Protein AF-A0A3B9ANV9-F1 (afdb_monomer)

pLDDT: mean 85.85, std 15.56, range [46.34, 97.75]

Foldseek 3Di:
DPDPVVVVVVVVVVCVPPDPPVQPCWDWDADPVQAIETQHALQVQLVVLDADPPPRCLVPDFQVNLCVQLVHDRDPPDDRVRSSVVSNNVQSNQWHGADPVRVVVVSVVVVVVCVVCVVVPNVSRPSYHYDTHGNSPD

Solvent-accessible surface area (backbone atoms only — not comparable to full-atom values): 8201 Å² total; per-residue (Å²): 135,83,59,72,68,60,58,57,57,54,58,58,61,66,62,68,76,60,77,80,76,74,74,42,70,65,45,77,47,80,46,96,85,74,27,36,36,36,41,27,20,28,74,56,30,29,67,61,61,79,78,50,87,84,84,35,53,79,80,66,64,47,64,67,61,48,23,52,53,68,74,44,80,86,56,91,90,57,51,63,69,57,54,49,54,53,44,49,54,48,53,32,65,42,36,33,49,56,52,75,68,52,49,51,54,50,49,58,50,51,54,49,51,48,52,56,33,44,72,75,39,62,77,74,51,56,64,69,41,79,44,68,42,63,69,74,84,95

Secondary structure (DSSP, 8-state):
---HHHHHHHHHHHTT-------PPPEEEE-TTS-EEEE--HHHHHHHTT--SSS-HHHH--HHHHHHHTT----TTS-HHHHHHHHHHHHHHS-BPPPHHHHHHHHHHHHHHHHHHHHH-TTSS-SEEEE-B-----

Radius of gyration: 21.82 Å; Cα contacts (8 Å, |Δi|>4): 135; chains: 1; bounding box: 36×78×44 Å

Structure (mmCIF, N/CA/C/O backbone):
data_AF-A0A3B9ANV9-F1
#
_entry.id   AF-A0A3B9ANV9-F1
#
loop_
_atom_site.group_PDB
_atom_site.id
_atom_site.type_symbol
_atom_site.label_atom_id
_atom_site.label_alt_id
_atom_site.label_comp_id
_atom_site.label_asym_id
_atom_site.label_entity_id
_atom_site.label_seq_id
_atom_site.pdbx_PDB_ins_code
_atom_site.Cartn_x
_atom_site.Cartn_y
_atom_site.Cartn_z
_atom_site.occupancy
_atom_site.B_iso_or_equiv
_atom_site.auth_seq_id
_atom_site.auth_comp_id
_atom_site.auth_asym_id
_atom_site.auth_atom_id
_atom_site.pdbx_PDB_model_num
ATOM 1 N N . MET A 1 1 ? 4.186 60.090 6.302 1.00 46.34 1 MET A N 1
ATOM 2 C CA . MET A 1 1 ? 2.935 59.408 5.900 1.00 46.34 1 MET A CA 1
ATOM 3 C C . MET A 1 1 ? 3.231 58.466 4.734 1.00 46.34 1 MET A C 1
ATOM 5 O O . MET A 1 1 ? 2.854 58.741 3.600 1.00 46.34 1 MET A O 1
ATOM 9 N N . LEU A 1 2 ? 3.971 57.383 4.996 1.00 47.50 2 LEU A N 1
ATOM 10 C CA . LEU A 1 2 ? 4.146 56.305 4.023 1.00 47.50 2 LEU A CA 1
ATOM 11 C C . LEU A 1 2 ? 2.880 55.444 4.075 1.00 47.50 2 LEU A C 1
ATOM 13 O O . LEU A 1 2 ? 2.408 55.078 5.149 1.00 47.50 2 LEU A O 1
ATOM 17 N N . LYS A 1 3 ? 2.265 55.271 2.911 1.00 49.31 3 LYS A N 1
ATOM 18 C CA . LYS A 1 3 ? 0.879 54.845 2.722 1.00 49.31 3 LYS A CA 1
ATOM 19 C C . LYS A 1 3 ? 0.670 53.419 3.243 1.00 49.31 3 LYS A C 1
ATOM 21 O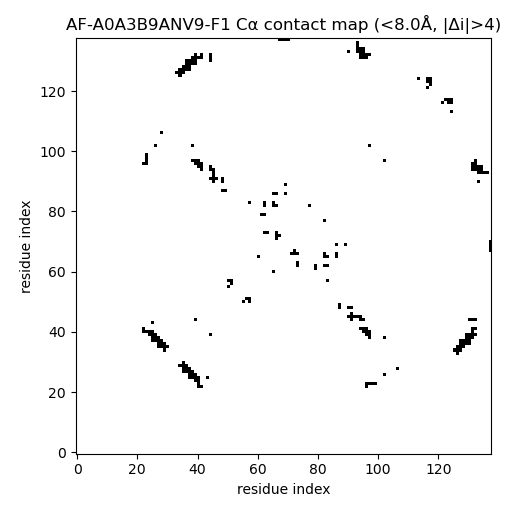 O . LYS A 1 3 ? 1.359 52.506 2.801 1.00 49.31 3 LYS A O 1
ATOM 26 N N . SER A 1 4 ? -0.336 53.239 4.104 1.00 54.91 4 SER A N 1
ATOM 27 C CA . SER A 1 4 ? -0.852 51.946 4.606 1.00 54.91 4 SER A CA 1
ATOM 28 C C . SER A 1 4 ? -1.027 50.888 3.494 1.00 54.91 4 SER A C 1
ATOM 30 O O . SER A 1 4 ? -0.847 49.691 3.700 1.00 54.91 4 SER A O 1
ATOM 32 N N . THR A 1 5 ? -1.252 51.343 2.260 1.00 53.94 5 THR A N 1
ATOM 33 C CA . THR A 1 5 ? -1.341 50.533 1.043 1.00 53.94 5 THR A CA 1
ATOM 34 C C . THR A 1 5 ? -0.046 49.797 0.665 1.00 53.94 5 THR A C 1
ATOM 36 O O . THR A 1 5 ? -0.126 48.710 0.105 1.00 53.94 5 THR A O 1
ATOM 39 N N . GLN A 1 6 ? 1.145 50.329 0.970 1.00 54.88 6 GLN A N 1
ATOM 40 C CA . GLN A 1 6 ? 2.419 49.658 0.654 1.00 54.88 6 GLN A CA 1
ATOM 41 C C . GLN A 1 6 ? 2.742 48.503 1.613 1.00 54.88 6 GLN A C 1
ATOM 43 O O . GLN A 1 6 ? 3.362 47.527 1.198 1.00 54.88 6 GLN A O 1
ATOM 48 N N . ILE A 1 7 ? 2.281 48.574 2.865 1.00 56.66 7 ILE A N 1
ATOM 49 C CA . ILE A 1 7 ? 2.491 47.510 3.862 1.00 56.66 7 ILE A CA 1
ATOM 50 C C . ILE A 1 7 ? 1.607 46.294 3.538 1.00 56.66 7 ILE A C 1
ATOM 52 O O . ILE A 1 7 ? 2.060 45.154 3.640 1.00 56.66 7 ILE A O 1
ATOM 56 N N . LEU A 1 8 ? 0.381 46.527 3.053 1.00 56.09 8 LEU A N 1
ATOM 57 C CA . LEU A 1 8 ? -0.539 45.458 2.644 1.00 56.09 8 LEU A CA 1
ATOM 58 C C . LEU A 1 8 ? -0.018 44.665 1.427 1.00 56.09 8 LEU A C 1
ATOM 60 O O . LEU A 1 8 ? -0.137 43.441 1.379 1.00 56.09 8 LEU A O 1
ATOM 64 N N . LEU A 1 9 ? 0.612 45.357 0.469 1.00 54.16 9 LEU A N 1
ATOM 65 C CA . LEU A 1 9 ? 1.228 44.744 -0.714 1.00 54.16 9 LEU A CA 1
ATOM 66 C C . LEU A 1 9 ? 2.455 43.888 -0.363 1.00 54.16 9 LEU A C 1
ATOM 68 O O . LEU A 1 9 ? 2.654 42.833 -0.961 1.00 54.16 9 LEU A O 1
ATOM 72 N N . PHE A 1 10 ? 3.244 44.296 0.635 1.00 55.25 10 PHE A N 1
ATOM 73 C CA . PHE A 1 10 ? 4.417 43.534 1.075 1.00 55.25 10 PHE A CA 1
ATOM 74 C C . PHE A 1 10 ? 4.031 42.261 1.846 1.00 55.25 10 PHE A C 1
ATOM 76 O O . PHE A 1 10 ? 4.682 41.226 1.712 1.00 55.25 10 PHE A O 1
ATOM 83 N N . SER A 1 11 ? 2.927 42.302 2.599 1.00 57.03 11 SER A N 1
ATOM 84 C CA . SER A 1 11 ? 2.415 41.136 3.330 1.00 57.03 11 SER A CA 1
ATOM 85 C C . SER A 1 11 ? 1.818 40.064 2.402 1.00 57.03 11 SER A C 1
ATOM 87 O O . SER A 1 11 ? 1.942 38.878 2.697 1.00 57.03 11 SER A O 1
ATOM 89 N N . CYS A 1 12 ? 1.264 40.448 1.243 1.00 56.50 12 CYS A N 1
ATOM 90 C CA . CYS A 1 12 ? 0.794 39.495 0.225 1.00 56.50 12 CYS A CA 1
ATOM 91 C C . CYS A 1 12 ? 1.946 38.793 -0.522 1.00 56.50 12 CYS A C 1
ATOM 93 O O . CYS A 1 12 ? 1.815 3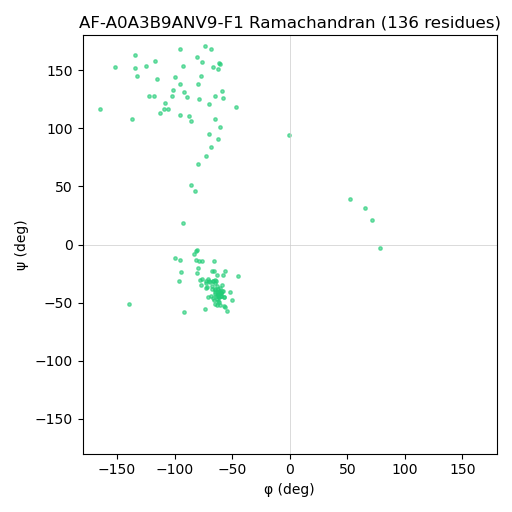7.629 -0.900 1.00 56.50 12 CYS A O 1
ATOM 95 N N . LEU A 1 13 ? 3.092 39.463 -0.702 1.00 56.53 13 LEU A N 1
ATOM 96 C CA . LEU A 1 13 ? 4.253 38.884 -1.392 1.00 56.53 13 LEU A CA 1
ATOM 97 C C . LEU A 1 13 ? 4.928 37.767 -0.570 1.00 56.53 13 LEU A C 1
ATOM 99 O O . LEU A 1 13 ? 5.444 36.807 -1.134 1.00 56.53 13 LEU A O 1
ATOM 103 N N . LEU A 1 14 ? 4.882 37.860 0.764 1.00 56.53 14 LEU A N 1
ATOM 104 C CA . LEU A 1 14 ? 5.495 36.884 1.675 1.00 56.53 14 LEU A CA 1
ATOM 105 C C . LEU A 1 14 ? 4.656 35.609 1.874 1.00 56.53 14 LEU A C 1
ATOM 107 O O . LEU A 1 14 ? 5.207 34.573 2.234 1.00 56.53 14 LEU A O 1
ATOM 111 N N . LEU A 1 15 ? 3.351 35.645 1.582 1.00 55.72 15 LEU A N 1
ATOM 112 C CA . LEU A 1 15 ? 2.472 34.464 1.614 1.00 55.72 15 LEU A CA 1
ATOM 113 C C . LEU A 1 15 ? 2.559 33.606 0.339 1.00 55.72 15 LEU A C 1
ATOM 115 O O . LEU A 1 15 ? 1.972 32.530 0.283 1.00 55.72 15 LEU A O 1
ATOM 119 N N . SER A 1 16 ? 3.310 34.061 -0.672 1.00 51.62 16 SER A N 1
ATOM 120 C CA . SER A 1 16 ? 3.508 33.341 -1.939 1.00 51.62 16 SER A CA 1
ATOM 121 C C . SER A 1 16 ? 4.607 32.270 -1.869 1.00 51.62 16 SER A C 1
ATOM 123 O O . SER A 1 16 ? 4.723 31.458 -2.782 1.00 51.62 16 SER A O 1
ATOM 125 N N . PHE A 1 17 ? 5.369 32.197 -0.769 1.00 51.12 17 PHE A N 1
ATOM 126 C CA . PHE A 1 17 ? 6.172 31.014 -0.421 1.00 51.12 17 PHE A CA 1
ATOM 127 C C . PHE A 1 17 ? 5.296 29.961 0.273 1.00 51.12 17 PHE A C 1
ATOM 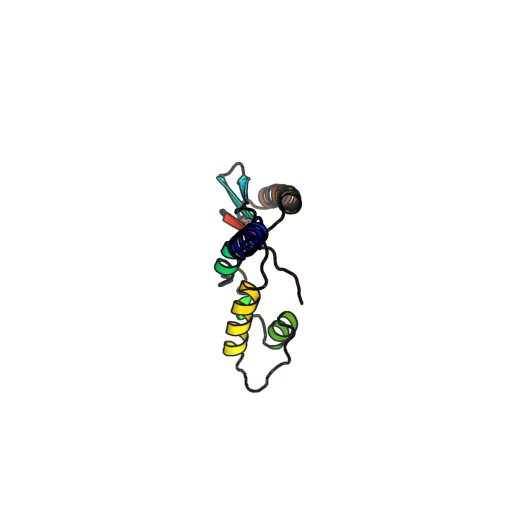129 O O . PHE A 1 17 ? 5.628 29.396 1.313 1.00 51.12 17 PHE A O 1
ATOM 136 N N . SER A 1 18 ? 4.120 29.718 -0.294 1.00 50.56 18 SER A N 1
ATOM 137 C CA . SER A 1 18 ? 3.280 28.584 0.047 1.00 50.56 18 SER A CA 1
ATOM 138 C C . SER A 1 18 ? 4.013 27.308 -0.359 1.00 50.56 18 SER A C 1
ATOM 140 O O . SER A 1 18 ? 4.184 27.036 -1.544 1.00 50.56 18 SER A O 1
ATOM 142 N N . CYS A 1 19 ? 4.478 26.586 0.661 1.00 53.88 19 CYS A N 1
ATOM 143 C CA . CYS A 1 19 ? 4.875 25.181 0.687 1.00 53.88 19 CYS A CA 1
ATOM 144 C C . CYS A 1 19 ? 4.708 24.451 -0.661 1.00 53.88 19 CYS A C 1
ATOM 146 O O . CYS A 1 19 ? 3.647 23.899 -0.956 1.00 53.88 19 CYS A O 1
ATOM 148 N N . GLN A 1 20 ? 5.771 24.398 -1.466 1.00 49.91 20 GLN A N 1
ATOM 149 C CA . GLN A 1 20 ? 5.910 23.361 -2.484 1.00 49.91 20 GLN A CA 1
ATOM 150 C C . GLN A 1 20 ? 6.234 22.058 -1.754 1.00 49.91 20 GLN A C 1
ATOM 152 O O . GLN A 1 20 ? 7.372 21.598 -1.733 1.00 49.91 20 GLN A O 1
ATOM 157 N N . ALA A 1 21 ? 5.218 21.453 -1.135 1.00 49.38 21 ALA A N 1
ATOM 158 C CA . ALA A 1 21 ? 5.230 20.014 -0.949 1.00 49.38 21 ALA A CA 1
ATOM 159 C C . ALA A 1 21 ? 5.227 19.437 -2.365 1.00 49.38 21 ALA A C 1
ATOM 161 O O . ALA A 1 21 ? 4.183 19.321 -3.007 1.00 49.38 21 ALA A O 1
ATOM 162 N N . GLN A 1 22 ? 6.421 19.212 -2.908 1.00 55.41 22 GLN A N 1
ATOM 163 C CA . GLN A 1 22 ? 6.617 18.594 -4.202 1.00 55.41 22 GLN A CA 1
ATOM 164 C C . GLN A 1 22 ? 6.166 17.143 -4.040 1.00 55.41 22 GLN A C 1
ATOM 166 O O . GLN A 1 22 ? 6.959 16.269 -3.708 1.00 55.41 22 GLN A O 1
ATOM 171 N N . ILE A 1 23 ? 4.857 16.912 -4.178 1.00 58.69 23 ILE A N 1
ATOM 172 C CA . ILE A 1 23 ? 4.287 15.574 -4.267 1.00 58.69 23 ILE A CA 1
ATOM 173 C C . ILE A 1 23 ? 4.938 14.979 -5.509 1.00 58.69 23 ILE A C 1
ATOM 175 O O . ILE A 1 23 ? 4.613 15.367 -6.634 1.00 58.69 23 ILE A O 1
ATOM 179 N N . ALA A 1 24 ? 5.946 14.133 -5.297 1.00 63.34 24 ALA A N 1
ATOM 180 C CA . ALA A 1 24 ? 6.607 13.453 -6.389 1.00 63.34 24 ALA A CA 1
ATOM 181 C C . ALA A 1 24 ? 5.524 12.666 -7.140 1.00 63.34 24 ALA A C 1
ATOM 183 O O . ALA A 1 24 ? 4.761 11.937 -6.500 1.00 63.34 24 ALA A O 1
ATOM 184 N N . PRO A 1 25 ? 5.394 12.854 -8.463 1.00 69.88 25 PRO A N 1
ATOM 185 C CA . PRO A 1 25 ? 4.384 12.148 -9.230 1.00 69.88 25 PRO A CA 1
ATOM 186 C C . PRO A 1 25 ? 4.633 10.643 -9.148 1.00 69.88 25 PRO A C 1
ATOM 188 O O . PRO A 1 25 ? 5.765 10.202 -8.935 1.00 69.88 25 PRO A O 1
ATOM 191 N N . VAL A 1 26 ? 3.575 9.860 -9.368 1.00 84.50 26 VAL A N 1
ATOM 192 C CA . VAL A 1 26 ? 3.664 8.399 -9.466 1.00 84.50 26 VAL A CA 1
ATOM 193 C C . VAL A 1 26 ? 4.823 8.008 -10.387 1.00 84.50 26 VAL A C 1
ATOM 195 O O . VAL A 1 26 ? 4.820 8.341 -11.575 1.00 84.50 26 VAL A O 1
ATOM 198 N N . LYS A 1 27 ? 5.816 7.294 -9.847 1.00 93.75 27 LYS A N 1
ATOM 199 C CA . LYS A 1 27 ? 6.943 6.787 -10.636 1.00 93.75 27 LYS A CA 1
ATOM 200 C C . LYS A 1 27 ? 6.589 5.418 -11.187 1.00 93.75 27 LYS A C 1
ATOM 202 O O . LYS A 1 27 ? 6.238 4.506 -10.441 1.00 93.75 27 LYS A O 1
ATOM 207 N N . GLU A 1 28 ? 6.734 5.265 -12.494 1.00 96.31 28 GLU A N 1
ATOM 208 C CA . GLU A 1 28 ? 6.515 3.999 -13.177 1.00 96.31 28 GLU A CA 1
ATOM 209 C C . GLU A 1 28 ? 7.847 3.316 -13.502 1.00 96.31 28 GLU A C 1
ATOM 211 O O . GLU A 1 28 ? 8.732 3.899 -14.126 1.00 96.31 28 GLU A O 1
ATOM 216 N N . ILE A 1 29 ? 7.974 2.053 -13.100 1.00 96.62 29 ILE A N 1
ATOM 217 C CA . ILE A 1 29 ? 9.083 1.172 -13.460 1.00 96.62 29 ILE A CA 1
ATOM 218 C C . ILE A 1 29 ? 8.549 0.127 -14.435 1.00 96.62 29 ILE A C 1
ATOM 220 O O . ILE A 1 29 ? 7.639 -0.630 -14.098 1.00 96.62 29 ILE A O 1
ATOM 224 N N . ARG A 1 30 ? 9.136 0.064 -15.632 1.00 96.94 30 ARG A N 1
ATOM 225 C CA . ARG A 1 30 ? 8.784 -0.908 -16.678 1.00 96.94 30 ARG A CA 1
ATOM 226 C C . ARG A 1 30 ? 9.762 -2.081 -16.714 1.00 96.94 30 ARG A C 1
ATOM 228 O O . ARG A 1 30 ? 10.971 -1.891 -16.541 1.00 96.94 30 ARG A O 1
ATOM 235 N N . PHE A 1 31 ? 9.235 -3.270 -17.000 1.00 96.25 31 PHE A N 1
ATOM 236 C CA . PHE A 1 31 ? 9.995 -4.515 -17.139 1.00 96.25 31 PHE A CA 1
ATOM 237 C C . PHE A 1 31 ? 9.898 -5.091 -18.568 1.00 96.25 31 PHE A C 1
ATOM 239 O O . PHE A 1 31 ? 8.950 -4.775 -19.290 1.00 96.25 31 PHE A O 1
ATOM 246 N N . PRO A 1 32 ? 10.857 -5.937 -19.006 1.00 91.19 32 PRO A N 1
ATOM 247 C CA . PRO A 1 32 ? 10.939 -6.419 -20.394 1.00 91.19 32 PRO A CA 1
ATOM 248 C C . PRO A 1 32 ? 9.706 -7.164 -20.927 1.00 91.19 32 PRO A C 1
ATOM 250 O O . PRO A 1 32 ? 9.465 -7.159 -22.128 1.00 91.19 32 PRO A O 1
ATOM 253 N N . ASN A 1 33 ? 8.913 -7.790 -20.057 1.00 88.75 33 ASN A N 1
ATOM 254 C CA . ASN A 1 33 ? 7.700 -8.534 -20.417 1.00 88.75 33 ASN A CA 1
ATOM 255 C C . ASN A 1 33 ? 6.416 -7.686 -20.350 1.00 88.75 33 ASN A C 1
ATOM 257 O O . ASN A 1 33 ? 5.320 -8.233 -20.258 1.00 88.75 33 ASN A O 1
ATOM 261 N N . GLY A 1 34 ? 6.542 -6.356 -20.354 1.00 92.62 34 GLY A N 1
ATOM 262 C CA . GLY A 1 34 ? 5.409 -5.429 -20.308 1.00 92.62 34 GLY A CA 1
ATOM 263 C C . GLY A 1 34 ? 4.796 -5.239 -18.920 1.00 92.62 34 GLY A C 1
ATOM 264 O O . GLY A 1 34 ? 3.907 -4.404 -18.772 1.00 92.62 34 GLY A O 1
ATOM 265 N N . LYS A 1 35 ? 5.283 -5.955 -17.898 1.00 95.38 35 LYS A N 1
ATOM 266 C CA . LYS A 1 35 ? 4.869 -5.740 -16.508 1.00 95.38 35 LYS A CA 1
ATOM 267 C C . LYS A 1 35 ? 5.347 -4.377 -16.016 1.00 95.38 35 LYS A C 1
ATOM 269 O O . LYS A 1 35 ? 6.377 -3.862 -16.470 1.00 95.38 35 LYS A O 1
ATOM 274 N N . ILE A 1 36 ? 4.618 -3.814 -15.057 1.00 97.00 36 ILE A N 1
ATOM 275 C CA . ILE A 1 36 ? 4.931 -2.506 -14.477 1.00 97.00 36 ILE A CA 1
ATOM 276 C C . ILE A 1 36 ? 4.836 -2.510 -12.953 1.00 97.00 36 ILE A C 1
ATOM 278 O O . ILE A 1 36 ? 4.060 -3.250 -12.348 1.00 97.00 36 ILE A O 1
ATOM 282 N N . CYS A 1 37 ? 5.614 -1.630 -12.332 1.00 96.88 37 CYS A N 1
ATOM 283 C CA . CYS A 1 37 ? 5.486 -1.277 -10.928 1.00 96.88 37 CYS A CA 1
ATOM 284 C C . CYS A 1 37 ? 5.259 0.230 -10.800 1.00 96.88 37 CYS A C 1
ATOM 286 O O . CYS A 1 37 ? 6.033 1.024 -11.331 1.00 96.88 37 CYS A O 1
ATOM 288 N N . LEU A 1 38 ? 4.210 0.616 -10.081 1.00 97.00 38 LEU A N 1
ATOM 289 C CA . LEU A 1 38 ? 3.845 1.998 -9.803 1.00 97.00 38 LEU A CA 1
ATOM 290 C C . LEU A 1 38 ? 4.198 2.323 -8.355 1.00 97.00 38 LEU A C 1
ATOM 292 O O . LEU A 1 38 ? 3.623 1.735 -7.442 1.00 97.00 38 LEU A O 1
ATOM 296 N N . LEU A 1 39 ? 5.118 3.260 -8.146 1.00 96.69 39 LEU A N 1
ATOM 297 C CA . LEU A 1 39 ? 5.374 3.854 -6.838 1.00 96.69 39 LEU A CA 1
ATOM 298 C C . LEU A 1 39 ? 4.394 5.006 -6.680 1.00 96.69 39 LEU A C 1
ATOM 300 O O . LEU A 1 39 ? 4.518 6.024 -7.361 1.00 96.69 39 LEU A O 1
ATOM 304 N N . LEU A 1 40 ? 3.380 4.804 -5.846 1.00 95.62 40 LEU A N 1
ATOM 305 C CA . LEU A 1 40 ? 2.273 5.735 -5.709 1.00 95.62 40 LEU A CA 1
ATOM 306 C C . LEU A 1 40 ? 2.668 6.954 -4.870 1.00 95.62 40 LEU A C 1
ATOM 308 O O . LEU A 1 40 ? 3.418 6.845 -3.902 1.00 95.62 40 LEU A O 1
ATOM 312 N N . ASP A 1 41 ? 2.111 8.109 -5.230 1.00 93.56 41 ASP A N 1
ATOM 313 C CA . ASP A 1 41 ? 2.052 9.264 -4.337 1.00 93.56 41 ASP A CA 1
ATOM 314 C C . ASP A 1 41 ? 1.002 9.049 -3.233 1.00 93.56 41 ASP A C 1
ATOM 316 O O . ASP A 1 41 ? 0.207 8.105 -3.281 1.00 93.56 41 ASP A O 1
ATOM 320 N N . SER A 1 42 ? 0.971 9.935 -2.237 1.00 91.19 42 SER A N 1
ATOM 321 C CA . SER A 1 42 ? 0.047 9.826 -1.100 1.00 91.19 42 SER A CA 1
ATOM 322 C C . SER A 1 42 ? -1.427 9.800 -1.526 1.00 91.19 42 SER A C 1
ATOM 324 O O . SER A 1 42 ? -2.217 9.010 -1.010 1.00 91.19 42 SER A O 1
ATOM 326 N N . ILE A 1 43 ? -1.809 10.609 -2.517 1.00 91.62 43 ILE A N 1
ATOM 327 C CA . ILE A 1 43 ? -3.194 10.703 -3.003 1.00 91.62 43 ILE A CA 1
ATOM 328 C C . ILE A 1 43 ? -3.622 9.389 -3.668 1.00 91.62 43 ILE A C 1
ATOM 330 O O . ILE A 1 43 ? -4.722 8.883 -3.433 1.00 91.62 43 ILE A O 1
ATOM 334 N N . SER A 1 44 ? -2.767 8.836 -4.521 1.00 93.31 44 SER A N 1
ATOM 335 C CA . SER A 1 44 ? -3.016 7.596 -5.250 1.00 93.31 44 SER A CA 1
ATOM 336 C C . SER A 1 44 ? -2.948 6.387 -4.319 1.00 93.31 44 SER A C 1
ATOM 338 O O . SER A 1 44 ? -3.765 5.475 -4.456 1.00 93.31 44 SER A O 1
ATOM 340 N N . ALA A 1 45 ? -2.039 6.398 -3.341 1.00 93.25 45 ALA A N 1
ATOM 341 C CA . ALA A 1 45 ? -1.925 5.374 -2.308 1.00 93.25 45 ALA A CA 1
ATOM 342 C C . ALA A 1 45 ? -3.194 5.300 -1.446 1.00 93.25 45 ALA A C 1
ATOM 344 O O . ALA A 1 45 ? -3.787 4.227 -1.330 1.00 93.25 45 ALA A O 1
ATOM 345 N N . GLY A 1 46 ? -3.695 6.437 -0.950 1.00 92.69 46 GLY A N 1
ATOM 346 C CA . GLY A 1 46 ? -4.934 6.485 -0.164 1.00 92.69 46 GLY A CA 1
ATOM 347 C C . GLY A 1 46 ? -6.175 6.039 -0.953 1.00 92.69 46 GLY A C 1
ATOM 348 O O . GLY A 1 46 ? -7.130 5.508 -0.392 1.00 92.69 46 GLY A O 1
ATOM 349 N N . LYS A 1 47 ? -6.170 6.178 -2.283 1.00 91.62 47 LYS A N 1
ATOM 350 C CA . LYS A 1 47 ? -7.223 5.608 -3.143 1.00 91.62 47 LYS A CA 1
ATOM 351 C C . LYS A 1 47 ? -7.052 4.106 -3.379 1.00 91.62 47 LYS A C 1
ATOM 353 O O . LYS A 1 47 ? -8.046 3.419 -3.595 1.00 91.62 47 LYS A O 1
ATOM 358 N N . ALA A 1 48 ? -5.818 3.604 -3.383 1.00 90.19 48 ALA A N 1
ATOM 359 C CA . ALA A 1 48 ? -5.515 2.201 -3.645 1.00 90.19 48 ALA A CA 1
ATOM 360 C C . ALA A 1 48 ? -5.813 1.296 -2.437 1.00 90.19 48 ALA A C 1
ATOM 362 O O . ALA A 1 48 ? -6.286 0.175 -2.634 1.00 90.19 48 ALA A O 1
ATOM 363 N N . ILE A 1 49 ? -5.598 1.783 -1.207 1.00 85.44 49 ILE A N 1
ATOM 364 C CA . ILE A 1 49 ? -5.891 1.043 0.032 1.00 85.44 49 ILE A CA 1
ATOM 365 C C . ILE A 1 49 ? -7.408 0.922 0.207 1.00 85.44 49 ILE A C 1
ATOM 367 O O . ILE A 1 49 ? -8.085 1.831 0.687 1.00 85.44 49 ILE A O 1
ATOM 371 N N . THR A 1 50 ? -7.964 -0.202 -0.235 1.00 78.31 50 THR A N 1
ATOM 372 C CA . THR A 1 50 ? -9.416 -0.443 -0.215 1.00 78.31 50 THR A CA 1
ATOM 373 C C . THR A 1 50 ? -9.758 -1.864 0.193 1.00 78.31 50 THR A C 1
ATOM 375 O O . THR A 1 50 ? -10.577 -2.056 1.084 1.00 78.31 50 THR A O 1
ATOM 378 N N . THR A 1 51 ? -9.143 -2.852 -0.455 1.00 79.56 51 THR A N 1
ATOM 379 C CA . THR A 1 51 ? -9.367 -4.278 -0.204 1.00 79.56 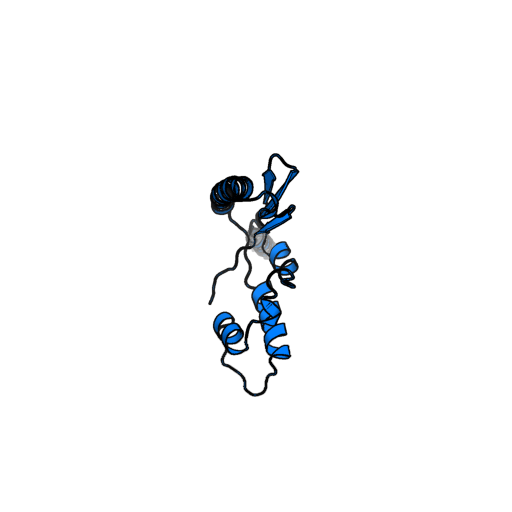51 THR A CA 1
ATOM 380 C C . THR A 1 51 ? -8.106 -5.053 -0.550 1.00 79.56 51 THR A C 1
ATOM 382 O O . THR A 1 51 ? -7.403 -4.673 -1.486 1.00 79.56 51 THR A O 1
ATOM 385 N N . ASP A 1 52 ? -7.900 -6.189 0.096 1.00 84.25 52 ASP A N 1
ATOM 386 C CA . ASP A 1 52 ? -6.922 -7.188 -0.308 1.00 84.25 52 ASP A CA 1
ATOM 387 C C . ASP A 1 52 ? -7.692 -8.429 -0.759 1.00 84.25 52 ASP A C 1
ATOM 389 O O . ASP A 1 52 ? -8.397 -9.052 0.028 1.00 84.25 52 ASP A O 1
ATOM 393 N N . ARG A 1 53 ? -7.603 -8.736 -2.054 1.00 82.44 53 ARG A N 1
ATOM 394 C CA . ARG A 1 53 ? -8.338 -9.844 -2.677 1.00 82.44 53 ARG A CA 1
ATOM 395 C C . ARG A 1 53 ? -7.523 -11.128 -2.762 1.00 82.44 53 ARG A C 1
ATOM 397 O O . ARG A 1 53 ? -8.095 -12.156 -3.105 1.00 82.44 53 ARG A O 1
ATOM 404 N N . ILE A 1 54 ? -6.212 -11.049 -2.539 1.00 82.00 54 ILE A N 1
ATOM 405 C CA . ILE A 1 54 ? -5.311 -12.190 -2.695 1.00 82.00 54 ILE A CA 1
ATOM 406 C C . ILE A 1 54 ? -5.193 -12.894 -1.348 1.00 82.00 54 ILE A C 1
ATOM 408 O O . ILE A 1 54 ? -5.576 -14.057 -1.239 1.00 82.00 54 ILE A O 1
ATOM 412 N N . ASP A 1 55 ? -4.762 -12.169 -0.314 1.00 84.88 55 ASP A N 1
ATOM 413 C CA . ASP A 1 55 ? -4.526 -12.755 1.007 1.00 84.88 55 ASP A CA 1
ATOM 414 C C . ASP A 1 55 ? -5.683 -12.505 1.984 1.00 84.88 55 ASP A C 1
ATOM 416 O O . ASP A 1 55 ? -5.762 -13.156 3.031 1.00 84.88 55 ASP A O 1
ATOM 420 N N . GLY A 1 56 ? -6.623 -11.617 1.644 1.00 90.44 56 GLY A N 1
ATOM 421 C CA . GLY A 1 56 ? -7.799 -11.322 2.465 1.00 90.44 56 GLY A CA 1
ATOM 422 C C . GLY A 1 56 ? -7.449 -10.672 3.805 1.00 90.44 56 GLY A C 1
ATOM 423 O O . GLY A 1 56 ? -8.131 -10.921 4.798 1.00 90.44 56 GLY A O 1
ATOM 424 N N . TYR A 1 57 ? -6.374 -9.877 3.872 1.00 91.75 57 TYR A N 1
ATOM 425 C CA . TYR A 1 57 ? -5.881 -9.277 5.118 1.00 91.75 57 TYR A CA 1
ATOM 426 C C . TYR A 1 57 ? -6.980 -8.562 5.924 1.00 91.75 57 TYR A C 1
ATOM 428 O O . TYR A 1 57 ? -7.152 -8.813 7.117 1.00 91.75 57 TYR A O 1
ATOM 436 N N . PHE A 1 58 ? -7.779 -7.724 5.263 1.00 91.94 58 PHE A N 1
ATOM 437 C CA . PHE A 1 58 ? -8.834 -6.923 5.896 1.00 91.94 58 PHE A CA 1
ATOM 438 C C . PHE A 1 58 ? -9.986 -7.758 6.484 1.00 91.94 58 PHE A C 1
ATOM 440 O O . PHE A 1 58 ? -10.652 -7.345 7.438 1.00 91.94 58 PHE A O 1
ATOM 447 N N . ASP A 1 59 ? -10.177 -8.981 5.996 1.00 90.81 59 ASP A N 1
ATOM 448 C CA . ASP A 1 59 ? -11.150 -9.914 6.567 1.00 90.81 59 ASP A CA 1
ATOM 449 C C . ASP A 1 59 ? -10.604 -10.618 7.816 1.00 90.81 59 ASP A C 1
ATOM 451 O O . ASP A 1 59 ? -11.375 -11.029 8.684 1.00 90.81 59 ASP A O 1
ATOM 455 N N . LYS A 1 60 ? -9.276 -10.723 7.928 1.00 93.31 60 LYS A N 1
ATOM 456 C CA . LYS A 1 60 ? -8.577 -11.468 8.984 1.00 93.31 60 LYS A CA 1
ATOM 457 C C . LYS A 1 60 ? -8.140 -10.595 10.155 1.00 93.31 60 LYS A C 1
ATOM 459 O O . LYS A 1 60 ? -8.131 -11.083 11.282 1.00 93.31 60 LYS A O 1
ATOM 464 N N . VAL A 1 61 ? -7.812 -9.324 9.908 1.00 94.69 61 VAL A N 1
ATOM 465 C CA . VAL A 1 61 ? -7.334 -8.409 10.953 1.00 94.69 61 VAL A CA 1
ATOM 466 C C . VAL A 1 61 ? -8.370 -8.272 12.076 1.00 94.69 61 VAL A C 1
ATOM 468 O O . VAL A 1 61 ? -9.577 -8.102 11.834 1.00 94.69 61 VAL A O 1
ATOM 471 N N . ASN A 1 62 ? -7.919 -8.399 13.320 1.00 96.19 62 ASN A N 1
ATOM 472 C CA . ASN A 1 62 ? -8.775 -8.353 14.501 1.00 96.19 62 ASN A CA 1
ATOM 473 C C . ASN A 1 62 ? -8.822 -6.947 15.128 1.00 96.19 62 ASN A C 1
ATOM 475 O O . ASN A 1 62 ? -8.068 -6.049 14.763 1.00 96.19 62 ASN A O 1
ATOM 479 N N . VAL A 1 63 ? -9.753 -6.740 16.067 1.00 96.88 63 VAL A N 1
ATOM 480 C CA . VAL A 1 63 ? -9.960 -5.429 16.714 1.00 96.88 63 VAL A CA 1
ATOM 481 C C . VAL A 1 63 ? -8.702 -4.946 17.430 1.00 96.88 63 VAL A C 1
ATOM 483 O O . VAL A 1 63 ? -8.351 -3.779 17.300 1.00 96.88 63 VAL A O 1
ATOM 486 N N . SER A 1 64 ? -7.998 -5.836 18.128 1.00 96.00 64 SER A N 1
ATOM 487 C CA . SER A 1 64 ? -6.784 -5.489 18.864 1.00 96.00 64 SER A CA 1
ATOM 488 C C . SER A 1 64 ? -5.665 -5.022 17.933 1.00 96.00 64 SER A C 1
ATOM 490 O O . SER A 1 64 ? -5.035 -4.008 18.209 1.00 96.00 64 SER A O 1
ATOM 492 N N . GLU A 1 65 ? -5.443 -5.713 16.813 1.00 95.56 65 GLU A N 1
ATOM 493 C CA . GLU A 1 65 ? -4.435 -5.343 15.808 1.00 95.56 65 GLU A CA 1
ATOM 494 C C . GLU A 1 65 ? -4.730 -3.974 15.186 1.00 95.56 65 GLU A C 1
ATOM 496 O O . GLU A 1 65 ? -3.831 -3.140 15.075 1.00 95.56 65 GLU A O 1
ATOM 501 N N . MET A 1 66 ? -5.996 -3.719 14.832 1.00 95.69 66 MET A N 1
ATOM 502 C CA . MET A 1 66 ? -6.425 -2.422 14.300 1.00 95.69 66 MET A CA 1
ATOM 503 C C . MET A 1 66 ? -6.229 -1.306 15.330 1.00 95.69 66 MET A C 1
ATOM 505 O O . MET A 1 66 ? -5.665 -0.264 15.009 1.00 95.69 66 MET A O 1
ATOM 509 N N . SER A 1 67 ? -6.649 -1.531 16.577 1.00 95.44 67 SER A N 1
ATOM 510 C CA . SER A 1 67 ? -6.479 -0.580 17.680 1.00 95.44 67 SER A CA 1
ATOM 511 C C . SER A 1 67 ? -5.010 -0.248 17.948 1.00 95.44 67 SER A C 1
ATOM 513 O O . SER A 1 67 ? -4.685 0.925 18.120 1.00 95.44 67 SER A O 1
ATOM 515 N N . ILE A 1 68 ? -4.118 -1.246 17.922 1.00 94.44 68 ILE A N 1
ATOM 516 C CA . ILE A 1 68 ? -2.671 -1.042 18.083 1.00 94.44 68 ILE A CA 1
ATOM 517 C C . ILE A 1 68 ? -2.133 -0.142 16.970 1.00 94.44 68 ILE A C 1
ATOM 519 O O . ILE A 1 68 ? -1.506 0.869 17.267 1.00 94.44 68 ILE A O 1
ATOM 523 N N . GLN A 1 69 ? -2.415 -0.460 15.703 1.00 93.00 69 GLN A N 1
ATOM 524 C CA . GLN A 1 69 ? -1.900 0.328 14.576 1.00 93.00 69 GLN A CA 1
ATOM 525 C C . GLN A 1 69 ? -2.459 1.754 14.543 1.00 93.00 69 GLN A C 1
ATOM 527 O O . GLN A 1 69 ? -1.754 2.672 14.141 1.00 93.00 69 GLN A O 1
ATOM 532 N N . MET A 1 70 ? -3.705 1.949 14.986 1.00 94.25 70 MET A N 1
ATOM 533 C CA . MET A 1 70 ? -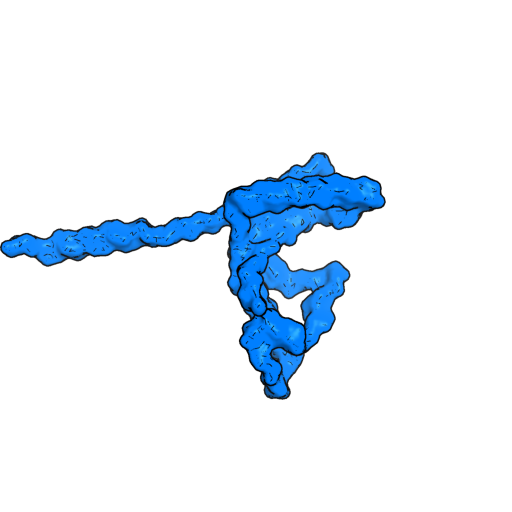4.320 3.274 15.112 1.00 94.25 70 MET A CA 1
ATOM 534 C C . MET A 1 70 ? -3.905 4.030 16.383 1.00 94.25 70 MET A C 1
ATOM 536 O O . MET A 1 70 ? -4.334 5.169 16.559 1.00 94.25 70 MET A O 1
ATOM 540 N N . GLN A 1 71 ? -3.132 3.413 17.286 1.00 94.06 71 GLN A N 1
ATOM 541 C CA . GLN A 1 71 ? -2.820 3.937 18.623 1.00 94.06 71 GLN A CA 1
ATOM 542 C C . GLN A 1 71 ? -4.072 4.333 19.429 1.00 94.06 71 GLN A C 1
ATOM 544 O O . GLN A 1 71 ? -4.098 5.345 20.132 1.00 94.06 71 GLN A O 1
ATOM 549 N N . GLN A 1 72 ? -5.137 3.536 19.328 1.00 93.38 72 GLN A N 1
ATOM 550 C CA . GLN A 1 72 ? -6.403 3.778 20.019 1.00 93.38 72 GLN A CA 1
ATOM 551 C C . GLN A 1 72 ? -6.701 2.674 21.036 1.00 93.38 72 GLN A C 1
ATOM 553 O O . GLN A 1 72 ? -6.445 1.500 20.762 1.00 93.38 72 GLN A O 1
ATOM 558 N N . PRO A 1 73 ? -7.279 3.007 22.204 1.00 95.44 73 PRO A N 1
ATOM 559 C CA . PRO A 1 73 ? -7.754 1.989 23.129 1.00 95.44 73 PRO A CA 1
ATOM 560 C C . PRO A 1 73 ? -8.867 1.155 22.485 1.00 95.44 73 PRO A C 1
ATOM 562 O O . PRO A 1 73 ? -9.630 1.639 21.646 1.00 95.44 73 PRO A O 1
ATOM 565 N N . ILE A 1 74 ? -8.980 -0.105 22.904 1.00 96.44 74 ILE A N 1
ATOM 566 C CA . ILE A 1 74 ? -10.098 -0.960 22.500 1.00 96.44 74 ILE A CA 1
ATOM 567 C C . ILE A 1 74 ? -11.368 -0.440 23.179 1.00 96.44 74 ILE A C 1
ATOM 569 O O . ILE A 1 74 ? -11.448 -0.395 24.407 1.00 96.44 74 ILE A O 1
ATOM 573 N N . ASP A 1 75 ? -12.359 -0.069 22.374 1.00 95.06 75 ASP A N 1
ATOM 574 C CA . ASP A 1 75 ? -13.672 0.371 22.841 1.00 95.06 75 ASP A CA 1
ATOM 575 C C . ASP A 1 75 ? -14.656 -0.815 22.827 1.00 95.06 75 ASP A C 1
ATOM 577 O O . ASP A 1 75 ? -15.031 -1.278 21.744 1.00 95.06 75 ASP A O 1
ATOM 581 N N . PRO A 1 76 ? -15.106 -1.316 23.996 1.00 92.56 76 PRO A N 1
ATOM 582 C CA . PRO A 1 76 ? -16.039 -2.440 24.064 1.00 92.56 76 PRO A CA 1
ATOM 583 C C . PRO A 1 76 ? -17.427 -2.114 23.486 1.00 92.56 76 PRO A C 1
ATOM 585 O O . PRO A 1 76 ? -18.205 -3.032 23.232 1.00 92.56 76 PRO A O 1
ATOM 588 N N . GLY A 1 77 ? -17.751 -0.834 23.269 1.00 95.06 77 GLY A N 1
ATOM 589 C CA . GLY A 1 77 ? -18.984 -0.395 22.618 1.00 95.06 77 GLY A CA 1
ATOM 590 C C . GLY A 1 77 ? -18.944 -0.463 21.088 1.00 95.06 77 GLY A C 1
ATOM 591 O O . GLY A 1 77 ? -19.997 -0.370 20.452 1.00 95.06 77 GLY A O 1
ATOM 592 N N . LYS A 1 78 ? -17.766 -0.639 20.471 1.00 95.75 78 LYS A N 1
ATOM 593 C CA . LYS A 1 78 ? -17.629 -0.712 19.009 1.00 95.75 78 LYS A CA 1
ATOM 594 C C . LYS A 1 78 ? -17.632 -2.150 18.510 1.00 95.75 78 LYS A C 1
ATOM 596 O O . LYS A 1 78 ? -16.966 -3.037 19.035 1.00 95.75 78 LYS A O 1
ATOM 601 N N . THR A 1 79 ? -18.339 -2.371 17.406 1.00 96.38 79 THR A N 1
ATOM 602 C CA . THR A 1 79 ? -18.265 -3.645 16.682 1.00 96.38 79 THR A CA 1
ATOM 603 C C . THR A 1 79 ? -16.974 -3.727 15.868 1.00 96.38 79 THR A C 1
ATOM 605 O O . THR A 1 79 ? -16.439 -2.701 15.442 1.00 96.38 79 THR A O 1
ATOM 608 N N . ARG A 1 80 ? -16.520 -4.947 15.539 1.00 95.19 80 ARG A N 1
ATOM 609 C CA . ARG A 1 80 ? -15.400 -5.143 14.598 1.00 95.19 80 ARG A CA 1
ATOM 610 C C . ARG A 1 80 ? -15.623 -4.389 13.286 1.00 95.19 80 ARG A C 1
ATOM 612 O O . ARG A 1 80 ? -14.683 -3.802 12.770 1.00 95.19 80 ARG A O 1
ATOM 619 N N . ALA A 1 81 ? -16.847 -4.390 12.756 1.00 95.69 81 ALA A N 1
ATOM 620 C CA . ALA A 1 81 ? -17.166 -3.713 11.500 1.00 95.69 81 ALA A CA 1
ATOM 621 C C . ALA A 1 81 ? -16.942 -2.195 11.588 1.00 95.69 81 ALA A C 1
ATOM 623 O O . ALA A 1 81 ? -16.393 -1.608 10.659 1.00 95.69 81 ALA A O 1
ATOM 624 N N . THR A 1 82 ? -17.312 -1.575 12.711 1.00 96.50 82 THR A N 1
ATOM 625 C CA . THR A 1 82 ? -17.075 -0.147 12.968 1.00 96.50 82 THR A CA 1
ATOM 626 C C . THR A 1 82 ? -15.580 0.161 13.021 1.00 96.50 82 THR A C 1
ATOM 628 O O . THR A 1 82 ? -15.112 1.013 12.271 1.00 96.50 82 THR A O 1
ATOM 631 N N . VAL A 1 83 ? -14.824 -0.587 13.835 1.00 96.69 83 VAL A N 1
ATOM 632 C CA . VAL A 1 83 ? -13.365 -0.413 13.968 1.00 96.69 83 VAL A CA 1
ATOM 633 C C . VAL A 1 83 ? -12.662 -0.649 12.631 1.00 96.69 83 VAL A C 1
ATOM 635 O O . VAL A 1 83 ? -11.742 0.076 12.277 1.00 96.69 83 VAL A O 1
ATOM 638 N N . HIS A 1 84 ? -13.135 -1.616 11.846 1.00 95.62 84 HIS A N 1
ATOM 639 C CA . HIS A 1 84 ? -12.595 -1.902 10.524 1.00 95.62 84 HIS A CA 1
ATOM 640 C C . HIS A 1 84 ? -12.759 -0.731 9.550 1.00 95.62 84 HIS A C 1
ATOM 642 O O . HIS A 1 84 ? -11.819 -0.395 8.835 1.00 95.62 84 HIS A O 1
ATOM 648 N N . GLN A 1 85 ? -13.916 -0.063 9.535 1.00 94.88 85 GLN A N 1
ATOM 649 C CA . GLN A 1 85 ? -14.095 1.123 8.693 1.00 94.88 85 GLN A CA 1
ATOM 650 C C . GLN A 1 85 ? -13.185 2.274 9.127 1.00 94.88 85 GLN A C 1
ATOM 652 O O . GLN A 1 85 ? -12.571 2.914 8.275 1.00 94.88 85 GLN A O 1
ATOM 657 N N . GLU A 1 86 ? -13.061 2.514 10.433 1.00 95.44 86 GLU A N 1
ATOM 658 C CA . GLU A 1 86 ? -12.145 3.520 10.985 1.00 95.44 86 GLU A CA 1
ATOM 659 C C . GLU A 1 86 ? -10.692 3.214 10.608 1.00 95.44 86 GLU A C 1
ATOM 661 O O . GLU A 1 86 ? -9.983 4.096 10.131 1.00 95.44 86 GLU A O 1
ATOM 666 N N . TYR A 1 87 ? -10.288 1.949 10.717 1.00 95.06 87 TYR A N 1
ATOM 667 C CA . TYR A 1 87 ? -8.956 1.476 10.362 1.00 95.06 87 TYR A CA 1
ATOM 668 C C . TYR A 1 87 ? -8.635 1.675 8.880 1.00 95.06 87 TYR A C 1
ATOM 670 O O . TYR A 1 87 ? -7.567 2.184 8.547 1.00 95.06 87 TYR A O 1
ATOM 678 N N . ILE A 1 88 ? -9.574 1.374 7.977 1.00 94.06 88 ILE A N 1
ATOM 679 C CA . ILE A 1 88 ? -9.396 1.680 6.553 1.00 94.06 88 ILE A CA 1
ATOM 680 C C . ILE A 1 88 ? -9.201 3.184 6.342 1.00 94.06 88 ILE A C 1
ATOM 682 O O . ILE A 1 88 ? -8.317 3.575 5.586 1.00 94.06 88 ILE A O 1
ATOM 686 N N . GLN A 1 89 ? -9.994 4.043 6.993 1.00 94.25 89 GLN A N 1
ATOM 687 C CA . GLN A 1 89 ? -9.817 5.493 6.850 1.00 94.25 89 GLN A CA 1
ATOM 688 C C . GLN A 1 89 ? -8.475 5.964 7.409 1.00 94.25 89 GLN A C 1
ATOM 690 O O . GLN A 1 89 ? -7.808 6.769 6.765 1.00 94.25 89 GLN A O 1
ATOM 695 N N . TYR A 1 90 ? -8.052 5.419 8.548 1.00 94.06 90 TYR A N 1
ATOM 696 C CA . TYR A 1 90 ? -6.739 5.683 9.118 1.00 94.06 90 TYR A CA 1
ATOM 697 C C . TYR A 1 90 ? -5.629 5.337 8.120 1.00 94.06 90 TYR A C 1
ATOM 699 O O . TYR A 1 90 ? -4.854 6.222 7.763 1.00 94.06 90 TYR A O 1
ATOM 707 N N . LEU A 1 91 ? -5.612 4.117 7.572 1.00 93.31 91 LEU A N 1
ATOM 708 C CA . LEU A 1 91 ? -4.594 3.699 6.602 1.00 93.31 91 LEU A CA 1
ATOM 709 C C . LEU A 1 91 ? -4.572 4.584 5.351 1.00 93.31 91 LEU A C 1
ATOM 711 O O . LEU A 1 91 ? -3.510 4.852 4.807 1.00 93.31 91 LEU A O 1
ATOM 715 N N . LYS A 1 92 ? -5.729 5.079 4.895 1.00 93.06 92 LYS A N 1
ATOM 716 C CA . LYS A 1 92 ? -5.799 6.011 3.757 1.00 93.06 92 LYS A CA 1
ATOM 717 C C . LYS A 1 92 ? -5.185 7.377 4.044 1.00 93.06 92 LYS A C 1
ATOM 719 O O . LYS A 1 92 ? -4.845 8.085 3.099 1.00 93.06 92 LYS A O 1
ATOM 724 N N . THR A 1 93 ? -5.096 7.760 5.315 1.00 91.81 93 THR A N 1
ATOM 725 C CA . THR A 1 93 ? -4.424 8.987 5.763 1.00 91.81 93 THR A CA 1
ATOM 726 C C . THR A 1 93 ? -2.975 8.744 6.170 1.00 91.81 93 THR A C 1
ATOM 728 O O . THR A 1 93 ? -2.162 9.660 6.082 1.00 91.81 93 THR A O 1
ATOM 731 N N . ASP A 1 94 ? -2.633 7.512 6.550 1.00 93.00 94 ASP A N 1
ATOM 732 C CA . ASP A 1 94 ? -1.281 7.078 6.895 1.00 93.00 94 ASP A CA 1
ATOM 733 C C . ASP A 1 94 ? -0.486 6.660 5.649 1.00 93.00 94 ASP A C 1
ATOM 735 O O . ASP A 1 94 ? 0.081 5.575 5.562 1.00 93.00 94 ASP A O 1
ATOM 739 N N . VAL A 1 95 ? -0.457 7.532 4.645 1.00 93.12 95 VAL A N 1
ATOM 740 C CA . VAL A 1 95 ? 0.310 7.321 3.416 1.00 93.12 95 VAL A CA 1
ATOM 741 C C . VAL A 1 95 ? 1.112 8.554 3.061 1.00 93.12 95 VAL A C 1
ATOM 743 O O . VAL A 1 95 ? 0.667 9.691 3.219 1.00 93.12 95 VAL A O 1
ATOM 746 N N . GLU A 1 96 ? 2.288 8.319 2.502 1.00 92.94 96 GLU A N 1
ATOM 747 C CA . GLU A 1 96 ? 3.145 9.362 1.962 1.00 92.94 96 GLU A CA 1
ATOM 748 C C . GLU A 1 96 ? 3.701 8.976 0.592 1.00 92.94 96 GLU A C 1
ATOM 750 O O . GLU A 1 96 ? 3.629 7.827 0.159 1.00 92.94 96 GLU A O 1
ATOM 755 N N . GLY A 1 97 ? 4.201 9.977 -0.129 1.00 92.19 97 GLY A N 1
ATOM 756 C CA . GLY A 1 97 ? 4.920 9.748 -1.375 1.00 92.19 97 GLY A CA 1
ATOM 757 C C . GLY A 1 97 ? 6.371 9.350 -1.113 1.00 92.19 97 GLY A C 1
ATOM 758 O O . GLY A 1 97 ? 6.927 9.617 -0.049 1.00 92.19 97 GLY A O 1
ATOM 759 N N . PHE A 1 98 ? 6.996 8.754 -2.121 1.00 93.50 98 PHE A N 1
ATOM 760 C CA . PHE A 1 98 ? 8.435 8.510 -2.121 1.00 93.50 98 PHE A CA 1
ATOM 761 C C . PHE A 1 98 ? 9.184 9.790 -2.500 1.00 93.50 98 PHE A C 1
ATOM 763 O O . PHE A 1 98 ? 8.793 10.474 -3.450 1.00 93.50 98 PHE A O 1
ATOM 770 N N . THR A 1 99 ? 10.292 10.094 -1.823 1.00 92.50 99 THR A N 1
ATOM 771 C CA . THR A 1 99 ? 11.240 11.089 -2.348 1.00 92.50 99 THR A CA 1
ATOM 772 C C . THR A 1 99 ? 11.934 10.557 -3.606 1.00 92.50 99 THR A C 1
ATOM 774 O O . THR A 1 99 ? 11.856 9.367 -3.929 1.00 92.50 99 THR A O 1
ATOM 777 N N . ALA A 1 100 ? 12.642 11.419 -4.339 1.00 91.56 100 ALA A N 1
ATOM 778 C CA . ALA A 1 100 ? 13.389 10.993 -5.522 1.00 91.56 100 ALA A CA 1
ATOM 779 C C . ALA A 1 100 ? 14.463 9.941 -5.179 1.00 91.56 100 ALA A C 1
ATOM 781 O O . ALA A 1 100 ? 14.632 8.956 -5.903 1.00 91.56 100 ALA A O 1
ATOM 782 N N . GLU A 1 101 ? 15.153 10.126 -4.053 1.00 93.88 101 GLU A N 1
ATOM 783 C CA . GLU A 1 101 ? 16.185 9.225 -3.543 1.00 93.88 101 GLU A CA 1
ATOM 784 C C . GLU A 1 101 ? 15.582 7.872 -3.152 1.00 93.88 101 GLU A C 1
ATOM 786 O O . GLU A 1 101 ? 16.068 6.825 -3.584 1.00 93.88 101 GLU A O 1
ATOM 791 N N . GLU A 1 102 ? 14.476 7.886 -2.403 1.00 95.06 102 GLU A N 1
ATOM 792 C CA . GLU A 1 102 ? 13.754 6.674 -2.008 1.00 95.06 102 GLU A CA 1
ATOM 793 C C . GLU A 1 102 ? 13.226 5.918 -3.226 1.00 95.06 102 GLU A C 1
ATOM 795 O O . GLU A 1 102 ? 13.400 4.707 -3.337 1.00 95.06 102 GLU A O 1
ATOM 800 N N . ALA A 1 103 ? 12.633 6.629 -4.185 1.00 95.06 103 ALA A N 1
ATOM 801 C CA . ALA A 1 103 ? 12.108 6.038 -5.405 1.00 95.06 103 ALA A CA 1
ATOM 802 C C . ALA A 1 103 ? 13.211 5.424 -6.285 1.00 95.06 103 ALA A C 1
ATOM 804 O O . ALA A 1 103 ? 12.957 4.475 -7.030 1.00 95.06 103 ALA A O 1
ATOM 805 N N . SER A 1 104 ? 14.433 5.964 -6.245 1.00 95.00 104 SER A N 1
ATOM 806 C CA . SER A 1 104 ? 15.609 5.377 -6.903 1.00 95.00 104 SER A CA 1
ATOM 807 C C . SER A 1 104 ? 16.074 4.105 -6.186 1.00 95.00 104 SER A C 1
ATOM 809 O O . SER A 1 104 ? 16.289 3.066 -6.814 1.00 95.00 104 SER A O 1
ATOM 811 N N . PHE A 1 105 ? 16.143 4.150 -4.855 1.00 96.81 105 PHE A N 1
ATOM 812 C CA . PHE A 1 105 ? 16.511 3.001 -4.031 1.00 96.81 105 PHE A CA 1
ATOM 813 C C . PHE A 1 105 ? 15.521 1.834 -4.182 1.00 96.81 105 PHE A C 1
ATOM 815 O O . PHE A 1 105 ? 15.921 0.702 -4.471 1.00 96.81 105 PHE A O 1
ATOM 822 N N . VAL A 1 106 ? 14.221 2.117 -4.062 1.00 97.00 106 VAL A N 1
ATOM 823 C CA . VAL A 1 106 ? 13.140 1.136 -4.224 1.00 97.00 106 VAL A CA 1
ATOM 824 C C . VAL A 1 106 ? 13.132 0.565 -5.637 1.00 97.00 106 VAL A C 1
ATOM 826 O O . VAL A 1 106 ? 12.950 -0.638 -5.794 1.00 97.00 106 VAL A O 1
ATOM 829 N N . GLU A 1 107 ? 13.400 1.367 -6.672 1.00 97.00 107 GLU A N 1
ATOM 830 C CA . GLU A 1 107 ? 13.532 0.839 -8.032 1.00 97.00 107 GLU A CA 1
ATOM 831 C C . GLU A 1 107 ? 14.615 -0.245 -8.124 1.00 97.00 107 GLU A C 1
ATOM 833 O O . GLU A 1 107 ? 14.371 -1.308 -8.700 1.00 97.00 107 GLU A O 1
ATOM 838 N N . GLY A 1 108 ? 15.781 -0.019 -7.515 1.00 97.62 108 GLY A N 1
ATOM 839 C CA . GLY A 1 108 ? 16.846 -1.020 -7.458 1.00 97.62 108 GLY A CA 1
ATOM 840 C C . GLY A 1 108 ? 16.409 -2.318 -6.770 1.00 97.62 108 GLY A C 1
ATOM 841 O O . GLY A 1 108 ? 16.730 -3.407 -7.250 1.00 97.62 108 GLY A O 1
ATOM 842 N N . ILE A 1 109 ? 15.639 -2.217 -5.682 1.00 97.75 109 ILE A N 1
ATOM 843 C CA . ILE A 1 109 ? 15.076 -3.379 -4.975 1.00 97.75 109 ILE A CA 1
ATOM 844 C C . ILE A 1 109 ? 14.084 -4.121 -5.867 1.00 97.75 109 ILE A C 1
ATOM 846 O O . ILE A 1 109 ? 14.212 -5.328 -6.059 1.00 97.75 109 ILE A O 1
ATOM 850 N N . ILE A 1 110 ? 13.115 -3.417 -6.447 1.00 97.38 110 ILE A N 1
ATOM 851 C CA . ILE A 1 110 ? 12.050 -4.051 -7.226 1.00 97.38 110 ILE A CA 1
ATOM 852 C C . ILE A 1 110 ? 12.586 -4.692 -8.503 1.00 97.38 110 ILE A C 1
ATOM 854 O O . ILE A 1 110 ? 12.086 -5.737 -8.911 1.00 97.38 110 ILE A O 1
ATOM 858 N N . ARG A 1 111 ? 13.649 -4.149 -9.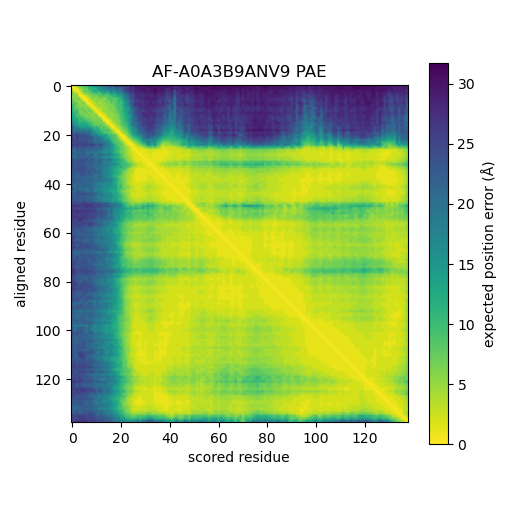105 1.00 97.31 111 ARG A N 1
ATOM 859 C CA . ARG A 1 111 ? 14.340 -4.814 -10.220 1.00 97.31 111 ARG A CA 1
ATOM 860 C C . ARG A 1 111 ? 14.931 -6.166 -9.817 1.00 97.31 111 ARG A C 1
ATOM 862 O O . ARG A 1 111 ? 14.802 -7.115 -10.586 1.00 97.31 111 ARG A O 1
ATOM 869 N N . LYS A 1 112 ? 15.501 -6.279 -8.613 1.00 97.44 112 LYS A N 1
ATOM 870 C CA . LYS A 1 112 ? 15.977 -7.565 -8.073 1.00 97.44 112 LYS A CA 1
ATOM 871 C C . LYS A 1 112 ? 14.814 -8.508 -7.768 1.00 97.44 112 LYS A C 1
ATOM 873 O O . LYS A 1 112 ? 14.867 -9.667 -8.157 1.00 97.44 112 LYS A O 1
ATOM 878 N N . VAL A 1 113 ? 13.741 -8.002 -7.151 1.00 96.38 113 VAL A N 1
ATOM 879 C CA . VAL A 1 113 ? 12.517 -8.785 -6.896 1.00 96.38 113 VAL A CA 1
ATOM 880 C C . VAL A 1 113 ? 11.950 -9.343 -8.200 1.00 96.38 113 VAL A C 1
ATOM 882 O O . VAL A 1 113 ? 11.633 -10.527 -8.259 1.00 96.38 113 VAL A O 1
ATOM 885 N N . TYR A 1 114 ? 11.866 -8.532 -9.257 1.00 96.44 114 TYR A N 1
ATOM 886 C CA . TYR A 1 114 ? 11.443 -8.976 -10.585 1.00 96.44 114 TYR A CA 1
ATOM 887 C C . TYR A 1 114 ? 12.332 -10.111 -11.101 1.00 96.44 114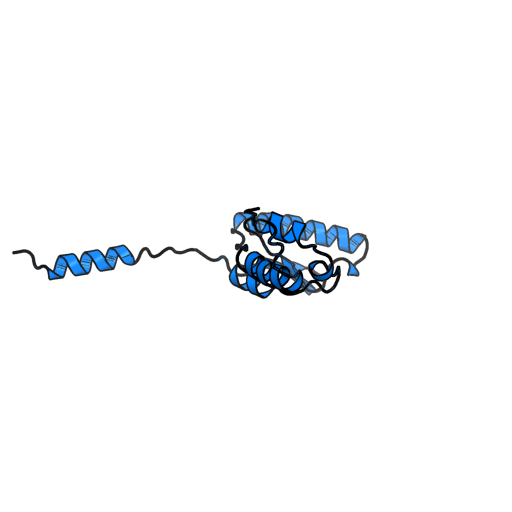 TYR A C 1
ATOM 889 O O . TYR A 1 114 ? 11.812 -11.172 -11.422 1.00 96.44 114 TYR A O 1
ATOM 897 N N . GLN A 1 115 ? 13.658 -9.932 -11.114 1.00 95.75 115 GLN A N 1
ATOM 898 C CA . GLN A 1 115 ? 14.593 -10.965 -11.576 1.00 95.75 115 GLN A CA 1
ATOM 899 C C . GLN A 1 115 ? 14.386 -12.283 -10.822 1.00 95.75 115 GLN A C 1
ATOM 901 O O . GLN A 1 115 ? 14.017 -13.285 -11.432 1.00 95.75 115 GLN A O 1
ATOM 906 N N . THR A 1 116 ? 14.493 -12.257 -9.492 1.00 96.00 116 THR A N 1
ATOM 907 C CA . THR A 1 116 ? 14.370 -13.458 -8.655 1.00 96.00 116 THR A CA 1
ATOM 908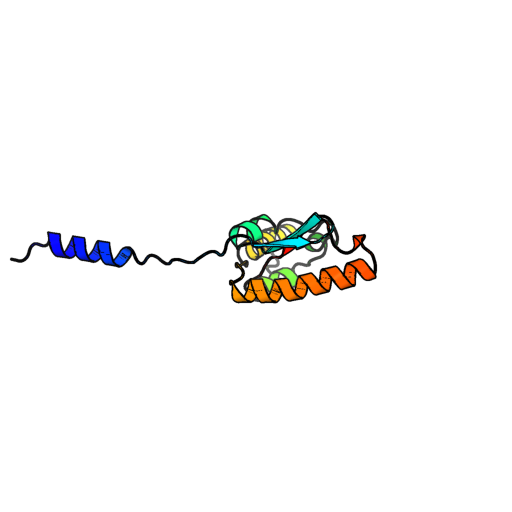 C C . THR A 1 116 ? 12.998 -14.119 -8.780 1.00 96.00 116 THR A C 1
ATOM 910 O O . THR A 1 116 ? 12.908 -15.333 -8.932 1.00 96.00 116 THR A O 1
ATOM 913 N N . SER A 1 117 ? 11.910 -13.345 -8.747 1.00 95.06 117 SER A N 1
ATOM 914 C CA . SER A 1 117 ? 10.561 -13.912 -8.877 1.00 95.06 117 SER A CA 1
ATOM 915 C C . SER A 1 117 ? 10.340 -14.546 -10.249 1.00 95.06 117 SER A C 1
ATOM 917 O O . SER A 1 117 ? 9.757 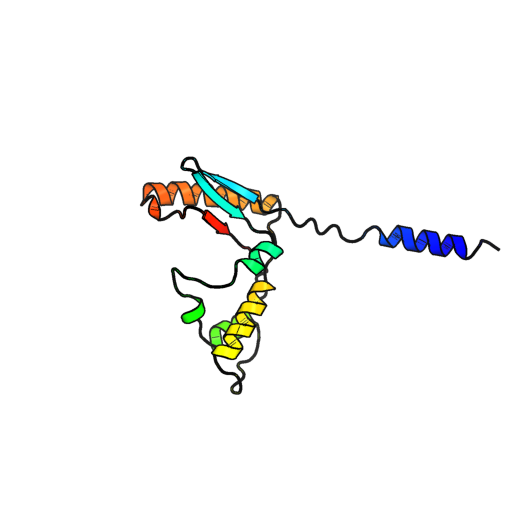-15.623 -10.318 1.00 95.06 117 SER A O 1
ATOM 919 N N . THR A 1 118 ? 10.853 -13.944 -11.328 1.00 92.94 118 THR A N 1
ATOM 920 C CA . THR A 1 118 ? 10.733 -14.517 -12.677 1.00 92.94 118 THR A CA 1
ATOM 921 C C . THR A 1 118 ? 11.557 -15.784 -12.885 1.00 92.94 118 THR A C 1
ATOM 923 O O . THR A 1 118 ? 11.104 -16.661 -13.617 1.00 92.94 118 THR A O 1
ATOM 926 N N . GLU A 1 119 ? 12.713 -15.907 -12.227 1.00 94.50 119 GLU A N 1
ATOM 927 C CA . GLU A 1 119 ? 13.529 -17.130 -12.235 1.00 94.50 119 GLU A CA 1
ATOM 928 C C . GLU A 1 119 ? 12.841 -18.284 -11.499 1.00 94.50 119 GLU A C 1
ATOM 930 O O . GLU A 1 119 ? 12.903 -19.425 -11.950 1.00 94.50 119 GLU A O 1
ATOM 935 N N . VAL A 1 120 ? 12.162 -17.991 -10.384 1.00 95.62 120 VAL A N 1
ATOM 936 C CA . VAL A 1 120 ? 11.419 -18.998 -9.613 1.00 95.62 120 VAL A CA 1
ATOM 937 C C . VAL A 1 120 ? 10.137 -19.405 -10.338 1.00 95.62 120 VAL A C 1
ATOM 939 O O . VAL A 1 120 ? 9.893 -20.588 -10.564 1.00 95.62 120 VAL A O 1
ATOM 942 N N . ALA A 1 121 ? 9.293 -18.429 -10.673 1.00 92.88 121 ALA A N 1
ATOM 943 C CA . ALA A 1 121 ? 8.031 -18.639 -11.365 1.00 92.88 121 ALA A CA 1
ATOM 944 C C . ALA A 1 121 ? 7.489 -17.304 -11.925 1.00 92.88 121 ALA A C 1
ATOM 946 O O . ALA A 1 121 ? 7.094 -16.431 -11.148 1.00 92.88 121 ALA A O 1
ATOM 947 N N . PRO A 1 122 ? 7.360 -17.141 -13.259 1.00 87.44 122 PRO A N 1
ATOM 948 C CA . PRO A 1 122 ? 6.984 -15.866 -13.885 1.00 87.44 122 PRO A CA 1
ATOM 949 C C . PRO A 1 122 ? 5.663 -15.237 -13.417 1.00 87.44 122 PRO A C 1
ATOM 951 O O . PRO A 1 122 ? 5.477 -14.029 -13.567 1.00 87.44 122 PRO A O 1
ATOM 954 N N . TYR A 1 123 ? 4.741 -16.035 -12.869 1.00 88.69 123 TYR A N 1
ATOM 955 C CA . TYR A 1 123 ? 3.451 -15.561 -12.363 1.00 88.69 123 TYR A CA 1
ATOM 956 C C . TYR A 1 123 ? 3.532 -14.909 -10.974 1.00 88.69 123 TYR A C 1
ATOM 958 O O . TYR A 1 123 ? 2.583 -14.239 -10.577 1.00 88.69 123 TYR A O 1
ATOM 966 N N . LEU A 1 124 ? 4.636 -15.082 -10.234 1.00 90.62 124 LEU A N 1
ATOM 967 C CA . LEU A 1 124 ? 4.812 -14.472 -8.910 1.00 90.62 124 LEU A CA 1
ATOM 968 C C . LEU A 1 124 ? 4.907 -12.947 -8.990 1.00 90.62 124 LEU A C 1
ATOM 970 O O . LEU A 1 124 ? 4.462 -12.249 -8.082 1.00 90.62 124 LEU A O 1
ATOM 974 N N . PHE A 1 125 ? 5.459 -12.421 -10.085 1.00 92.94 125 PHE A N 1
ATOM 975 C CA . PHE A 1 125 ? 5.433 -10.990 -10.349 1.00 92.94 125 PHE A CA 1
ATOM 976 C C . PHE A 1 125 ? 4.148 -10.627 -11.097 1.00 92.94 125 PHE A C 1
ATOM 978 O O . PHE A 1 125 ? 3.961 -10.976 -12.268 1.00 92.94 125 PHE A O 1
ATOM 985 N N . THR A 1 126 ? 3.255 -9.912 -10.418 1.00 89.81 126 THR A N 1
ATOM 986 C CA . THR A 1 126 ? 1.987 -9.441 -10.993 1.00 89.81 126 THR A CA 1
ATOM 987 C C . THR A 1 126 ? 2.203 -8.514 -12.197 1.00 89.81 126 THR A C 1
ATOM 989 O O . THR A 1 126 ? 3.249 -7.879 -12.336 1.00 89.81 126 THR A O 1
ATOM 992 N N . ASP A 1 127 ? 1.211 -8.422 -13.086 1.00 93.25 127 ASP A N 1
ATOM 993 C CA . ASP A 1 127 ? 1.279 -7.567 -14.279 1.00 93.25 127 ASP A CA 1
ATOM 994 C C . ASP A 1 127 ? 1.386 -6.081 -13.937 1.00 93.25 127 ASP A C 1
ATOM 996 O O . ASP A 1 127 ? 2.071 -5.315 -14.615 1.00 93.25 127 ASP A O 1
ATOM 1000 N N . THR A 1 128 ? 0.723 -5.665 -12.860 1.00 93.00 128 THR A N 1
ATOM 1001 C CA . THR A 1 128 ? 0.815 -4.309 -12.325 1.00 93.00 128 THR A CA 1
ATOM 1002 C C . THR A 1 128 ? 0.925 -4.378 -10.816 1.00 93.00 128 THR A C 1
ATOM 1004 O O . THR A 1 128 ? -0.047 -4.672 -10.119 1.00 93.00 128 THR A O 1
ATOM 1007 N N . MET A 1 129 ? 2.113 -4.072 -10.307 1.00 92.31 129 MET A N 1
ATOM 1008 C CA . MET A 1 129 ? 2.342 -3.919 -8.878 1.00 92.31 129 MET A CA 1
ATOM 1009 C C . MET A 1 129 ? 2.158 -2.455 -8.490 1.00 92.31 129 MET A C 1
ATOM 1011 O O . MET A 1 129 ? 2.708 -1.561 -9.129 1.00 92.31 129 MET A O 1
ATOM 1015 N N . LYS A 1 130 ? 1.388 -2.201 -7.436 1.00 93.94 130 LYS A N 1
ATOM 1016 C CA . LYS A 1 130 ? 1.245 -0.870 -6.844 1.00 93.94 130 LYS A CA 1
ATOM 1017 C C . LYS A 1 130 ? 1.959 -0.876 -5.504 1.00 93.94 130 LYS A C 1
ATOM 1019 O O . LYS A 1 130 ? 1.562 -1.618 -4.613 1.00 93.94 130 LYS A O 1
ATOM 1024 N N . LEU A 1 131 ? 3.001 -0.068 -5.383 1.00 95.12 131 LEU A N 1
ATOM 1025 C CA . LEU A 1 131 ? 3.730 0.128 -4.141 1.00 95.12 131 LEU A CA 1
ATOM 1026 C C . LEU A 1 131 ? 3.302 1.436 -3.504 1.00 95.12 131 LEU A C 1
ATOM 1028 O O . LEU A 1 131 ? 3.226 2.476 -4.156 1.00 95.12 131 LEU A O 1
ATOM 1032 N N . LEU A 1 132 ? 3.038 1.353 -2.213 1.00 94.00 132 LEU A N 1
ATOM 1033 C CA . LEU A 1 132 ? 2.632 2.452 -1.359 1.00 94.00 132 LEU A CA 1
ATOM 1034 C C . LEU A 1 132 ? 3.596 2.540 -0.181 1.00 94.00 132 LEU A C 1
ATOM 1036 O O . LEU A 1 132 ? 4.219 1.543 0.190 1.00 94.00 132 LEU A O 1
ATOM 1040 N N . LYS A 1 133 ? 3.723 3.738 0.379 1.00 93.44 133 LYS A N 1
ATOM 1041 C CA . LYS A 1 133 ? 4.540 4.017 1.555 1.00 93.44 133 LYS A CA 1
ATOM 1042 C C . LYS A 1 133 ? 3.625 4.516 2.662 1.00 93.44 133 LYS A C 1
ATOM 1044 O O . LYS A 1 133 ? 2.826 5.422 2.426 1.00 93.44 133 LYS A O 1
ATOM 1049 N N . THR A 1 134 ? 3.721 3.903 3.834 1.00 91.69 134 THR A N 1
ATOM 1050 C CA . THR A 1 134 ? 3.024 4.361 5.038 1.00 91.69 134 THR A CA 1
ATOM 1051 C C . THR A 1 134 ? 3.925 5.295 5.835 1.00 91.69 134 THR A C 1
ATOM 1053 O O . THR A 1 134 ? 5.150 5.195 5.732 1.00 91.69 134 THR A O 1
ATOM 1056 N N . THR A 1 135 ? 3.349 6.210 6.623 1.00 88.38 135 THR A N 1
ATOM 1057 C CA . THR A 1 135 ? 4.180 7.113 7.446 1.00 88.38 135 THR A CA 1
ATOM 1058 C C . THR A 1 135 ? 4.746 6.409 8.678 1.00 88.38 135 THR A C 1
ATOM 1060 O O . THR A 1 135 ? 5.679 6.914 9.299 1.00 88.38 135 THR A O 1
ATOM 1063 N N . GLY A 1 136 ? 4.215 5.229 9.024 1.00 79.88 136 GLY A N 1
ATOM 1064 C CA . GLY A 1 136 ? 4.772 4.381 10.075 1.00 79.88 136 GLY A CA 1
ATOM 1065 C C . GLY A 1 136 ? 4.561 4.939 11.480 1.00 79.88 136 GLY A C 1
ATOM 1066 O O . GLY A 1 136 ? 5.310 4.597 12.392 1.00 79.88 136 GLY A O 1
ATOM 1067 N N . ARG A 1 137 ? 3.575 5.826 11.665 1.00 70.94 137 ARG A N 1
ATOM 1068 C CA . ARG A 1 137 ? 3.206 6.380 12.975 1.00 70.94 137 ARG A CA 1
ATOM 1069 C C . ARG A 1 137 ? 2.339 5.369 13.729 1.00 70.94 137 ARG A C 1
ATOM 1071 O O . ARG A 1 137 ? 1.135 5.579 13.875 1.00 70.94 137 ARG A O 1
ATOM 1078 N N . HIS A 1 138 ? 2.957 4.266 14.139 1.00 64.69 138 HIS A N 1
ATOM 1079 C CA . HIS A 1 138 ? 2.345 3.177 14.903 1.00 64.69 138 HIS A CA 1
ATOM 1080 C C . HIS A 1 138 ? 3.053 3.014 16.242 1.00 64.69 138 HIS A C 1
ATOM 1082 O O . HIS A 1 138 ? 4.294 3.156 16.282 1.00 64.69 138 HIS A O 1
#

Mean predicted aligned error: 9.09 Å

Sequence (138 aa):
MLKSTQILLFSCLLLSFSCQAQIAPVKEIRFPNGKICLLLDSISAGKAITTDRIDGYFDKVNVSEMSIQMQQPIDPGKTRATVHQEYIQYLKTDVEGFTAEEASFVEGIIRKVYQTSTEVAPYLFTDTMKLLKTTGRH

Nearest PDB structures (foldseek):
  6krd-assembly1_E  TM=2.417E-01  e=6.772E+00  Saccharomyces cerevisiae S288C
  8sfe-assembly1_h  TM=1.453E-01  e=6.772E+00  Homo sapiens